Protein AF-A0A967LCS5-F1 (afdb_monomer_lite)

Sequence (89 aa):
QAKDGITVTFPEWPEAITCGHDIADALFHARDCLAEAIADRMRRGESFPDFVEPEPGQHLVAVDPEDVLTLADPADGGEHGEGEPSDPK

Foldseek 3Di:
DQQPWDWDADPQQRVQIDTASDPVRRLVSSQLSVLLSLLVCLLVVHDGGDDDDDDPPDDDRDHDPVSSVCNNDVVNPPPPPPDDDDDDD

Secondary structure (DSSP, 8-state):
---PPEEEE-SS-TT-EEEESSHHHHHHHHHHHHHHHHHHHHHHTPPPPPP-PPPTT-------HHHHHHHH-GGG-------------

Radius of gyration: 15.51 Å; chains: 1; bounding box: 40×44×37 Å

Structure (mmCIF, N/CA/C/O backbone):
data_AF-A0A967LCS5-F1
#
_entry.id   AF-A0A967LCS5-F1
#
loop_
_atom_site.group_PDB
_atom_site.id
_atom_site.type_symbol
_atom_site.label_atom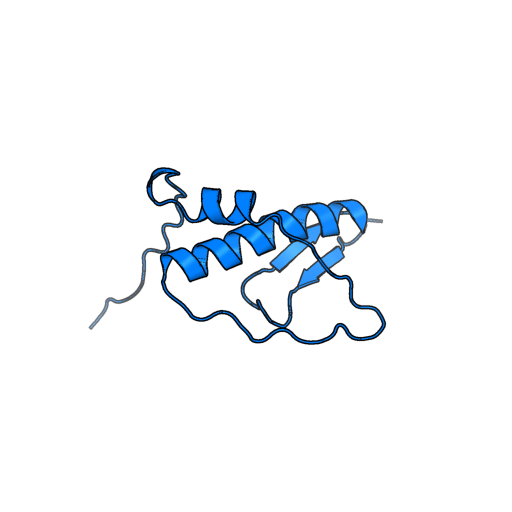_id
_atom_site.label_alt_id
_atom_site.label_comp_id
_atom_site.label_asym_id
_atom_site.label_entity_id
_atom_site.label_seq_id
_atom_site.pdbx_PDB_ins_code
_atom_site.Cartn_x
_atom_site.Cartn_y
_atom_site.Cartn_z
_atom_site.occupancy
_atom_site.B_iso_or_equiv
_atom_site.auth_seq_id
_atom_site.auth_comp_id
_atom_site.auth_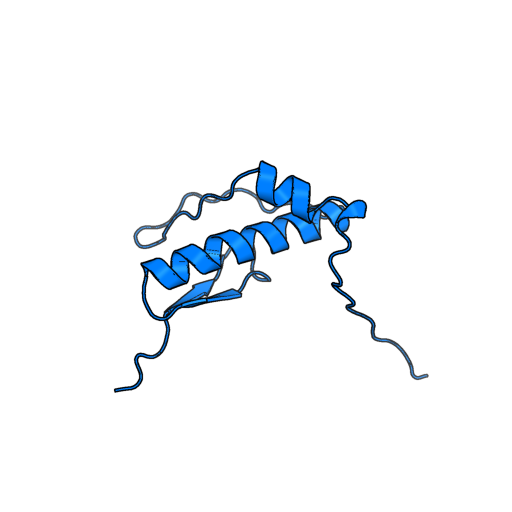asym_id
_atom_site.auth_atom_id
_atom_site.pdbx_PDB_model_num
ATOM 1 N N . GLN A 1 1 ? -6.313 -16.338 -25.710 1.00 42.03 1 GLN A N 1
ATOM 2 C CA . GLN A 1 1 ? -6.699 -16.209 -24.295 1.00 42.03 1 GLN A CA 1
ATOM 3 C C . GLN A 1 1 ? -6.161 -14.871 -23.824 1.00 42.03 1 GLN A C 1
ATOM 5 O O . GLN A 1 1 ? -4.944 -14.746 -23.730 1.00 42.03 1 GLN A O 1
ATOM 10 N N . ALA A 1 2 ? -7.011 -13.858 -23.646 1.00 47.50 2 ALA A N 1
ATOM 11 C CA . ALA A 1 2 ? -6.603 -12.722 -22.826 1.00 47.50 2 ALA A CA 1
ATOM 12 C C . ALA A 1 2 ? -6.428 -13.296 -21.416 1.00 47.50 2 ALA A C 1
ATOM 14 O O . ALA A 1 2 ? -7.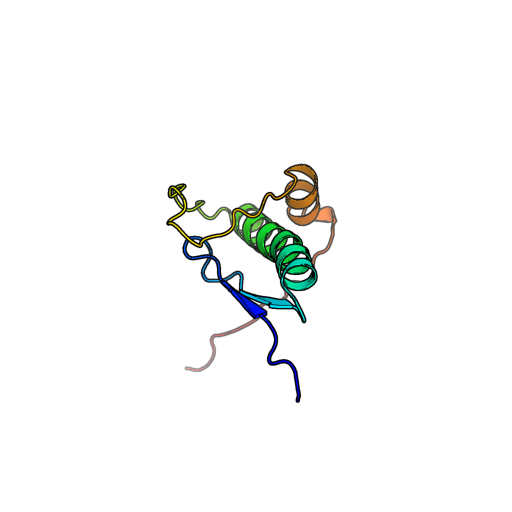319 -13.994 -20.938 1.00 47.50 2 ALA A O 1
ATOM 15 N N . LYS A 1 3 ? -5.245 -13.163 -20.816 1.00 56.94 3 LYS A N 1
ATOM 16 C CA . LYS A 1 3 ? -5.132 -13.426 -19.384 1.00 56.94 3 LYS A CA 1
ATOM 17 C C . LYS A 1 3 ? -5.900 -12.288 -18.728 1.00 56.94 3 LYS A C 1
ATOM 19 O O . LYS A 1 3 ? -5.419 -11.160 -18.761 1.00 56.94 3 LYS A O 1
ATOM 24 N N . ASP A 1 4 ? -7.104 -12.567 -18.245 1.00 71.56 4 ASP A N 1
ATOM 25 C CA . ASP A 1 4 ? -7.800 -11.638 -17.365 1.00 71.56 4 ASP A CA 1
ATOM 26 C C . ASP A 1 4 ? -6.835 -11.354 -16.200 1.00 71.56 4 ASP A C 1
ATOM 28 O O . ASP A 1 4 ? -6.318 -12.290 -15.583 1.00 71.56 4 ASP A O 1
ATOM 32 N N . GLY A 1 5 ? -6.459 -10.086 -16.014 1.00 85.62 5 GLY A N 1
ATOM 33 C CA . GLY A 1 5 ? -5.451 -9.691 -15.029 1.00 85.62 5 GLY A CA 1
ATOM 34 C C . GLY A 1 5 ? -5.871 -10.045 -13.601 1.00 85.62 5 GLY A C 1
A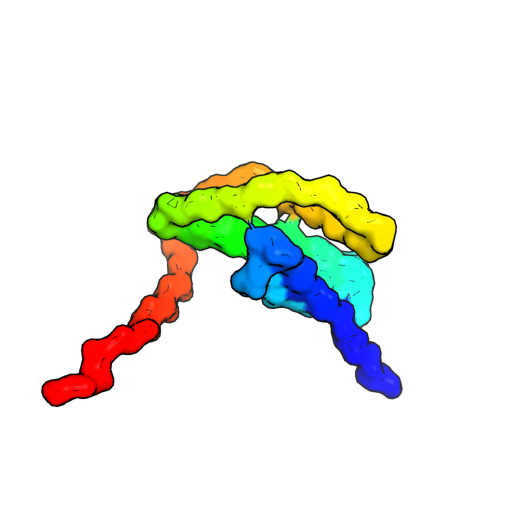TOM 35 O O . GLY A 1 5 ? -7.050 -10.237 -13.304 1.00 85.62 5 GLY A O 1
ATOM 36 N N . ILE A 1 6 ? -4.904 -10.121 -12.694 1.00 93.62 6 ILE A N 1
ATOM 37 C CA . ILE A 1 6 ? -5.152 -10.305 -11.266 1.00 93.62 6 ILE A CA 1
ATOM 38 C C . ILE A 1 6 ? -5.497 -8.943 -10.678 1.00 93.62 6 ILE A C 1
ATOM 40 O O . ILE A 1 6 ? -4.664 -8.043 -10.692 1.00 93.62 6 ILE A O 1
ATOM 44 N N . THR A 1 7 ? -6.721 -8.796 -10.175 1.00 95.56 7 THR A N 1
ATOM 45 C CA . THR A 1 7 ? -7.133 -7.614 -9.404 1.00 95.56 7 THR A CA 1
ATOM 46 C C . THR A 1 7 ? -6.713 -7.787 -7.949 1.00 95.56 7 THR A C 1
ATOM 48 O O . THR A 1 7 ? -6.900 -8.861 -7.376 1.00 95.56 7 THR A O 1
ATOM 51 N N . VAL A 1 8 ? -6.161 -6.732 -7.362 1.00 96.25 8 VAL A N 1
ATOM 52 C CA . VAL A 1 8 ? -5.761 -6.653 -5.959 1.00 96.25 8 VAL A CA 1
ATOM 53 C C . VAL A 1 8 ? -6.636 -5.621 -5.267 1.00 96.25 8 VAL A C 1
ATOM 55 O O . VAL A 1 8 ? -6.823 -4.512 -5.763 1.00 96.25 8 VAL A O 1
ATOM 58 N N . THR A 1 9 ? -7.158 -6.006 -4.112 1.00 95.56 9 THR A N 1
ATOM 59 C CA . THR A 1 9 ? -7.953 -5.159 -3.223 1.00 95.56 9 THR A CA 1
ATOM 60 C C . THR A 1 9 ? -7.425 -5.314 -1.808 1.00 95.56 9 THR A C 1
ATOM 62 O O . THR A 1 9 ? -7.039 -6.422 -1.426 1.00 95.56 9 THR A O 1
ATOM 65 N N . PHE A 1 10 ? -7.490 -4.251 -1.017 1.00 94.06 10 PHE A N 1
ATOM 66 C CA . PHE A 1 10 ? -7.101 -4.264 0.389 1.00 94.06 10 PHE A CA 1
ATOM 67 C C . PHE A 1 10 ? -8.358 -4.100 1.253 1.00 94.06 10 PHE A C 1
ATOM 69 O O . PHE A 1 10 ? -9.014 -3.064 1.160 1.00 94.06 10 PHE A O 1
ATOM 76 N N . PRO A 1 11 ? -8.745 -5.094 2.071 1.00 91.31 11 PRO A N 1
ATOM 77 C CA . PRO A 1 11 ? -9.950 -4.994 2.897 1.00 91.31 11 PRO A CA 1
ATOM 78 C C . PRO A 1 11 ? -9.946 -3.783 3.841 1.00 91.31 11 PRO A C 1
ATOM 80 O O . PRO A 1 11 ? -10.984 -3.161 4.056 1.00 91.31 11 PRO A O 1
ATOM 83 N N . GLU A 1 12 ? -8.775 -3.432 4.373 1.00 90.88 12 GLU A N 1
ATOM 84 C CA . GLU A 1 12 ? -8.569 -2.312 5.296 1.00 90.88 12 GLU A CA 1
ATOM 85 C C . GLU A 1 12 ? -8.459 -0.962 4.566 1.00 90.88 12 GLU A C 1
ATOM 87 O O . GLU A 1 12 ? -8.719 0.092 5.154 1.00 90.88 12 GLU A O 1
ATOM 92 N N . TRP A 1 13 ? -8.111 -1.006 3.279 1.00 93.38 13 TRP A N 1
ATOM 93 C CA . TRP A 1 13 ? -7.888 0.145 2.405 1.00 93.38 13 TRP A CA 1
ATOM 94 C C . TRP A 1 13 ? -8.733 0.003 1.133 1.00 93.38 13 TRP A C 1
ATOM 96 O O . TRP A 1 13 ? -8.184 -0.218 0.052 1.00 93.38 13 TRP A O 1
ATOM 106 N N . PRO A 1 14 ? -10.074 0.069 1.240 1.00 92.25 14 PRO A N 1
ATOM 107 C CA . PRO A 1 14 ? -10.979 -0.179 0.116 1.00 92.25 14 PRO A CA 1
ATOM 108 C C . PRO A 1 14 ? -10.804 0.802 -1.055 1.00 92.25 14 PRO A C 1
ATOM 110 O O . PRO A 1 14 ? -11.246 0.503 -2.163 1.00 92.25 14 PRO A O 1
ATOM 113 N N . GLU A 1 15 ? -10.183 1.959 -0.824 1.00 93.81 15 GLU A N 1
ATOM 114 C CA . GLU A 1 15 ? -9.779 2.926 -1.846 1.00 93.81 15 GLU A CA 1
ATOM 115 C C . GLU A 1 15 ? -8.593 2.452 -2.704 1.00 93.81 15 GLU A C 1
ATOM 117 O O . GLU A 1 15 ? -8.483 2.847 -3.863 1.00 93.81 15 GLU A O 1
ATOM 122 N N . ALA A 1 16 ? -7.730 1.581 -2.171 1.00 95.62 16 ALA A N 1
ATOM 123 C CA . ALA A 1 16 ? -6.586 1.034 -2.884 1.00 95.62 16 ALA A CA 1
ATOM 124 C C . ALA A 1 16 ? -7.033 -0.178 -3.715 1.00 95.62 16 ALA A C 1
ATOM 126 O O . ALA A 1 16 ? -7.356 -1.254 -3.200 1.00 95.62 16 ALA A O 1
ATOM 127 N N . ILE A 1 17 ? -7.079 -0.003 -5.034 1.00 96.50 17 ILE A N 1
ATOM 128 C CA . ILE A 1 17 ? -7.449 -1.055 -5.981 1.00 96.50 17 ILE A CA 1
ATOM 129 C C . ILE A 1 17 ? -6.497 -0.981 -7.165 1.00 96.50 17 ILE A C 1
ATOM 131 O O . ILE A 1 17 ? -6.363 0.058 -7.806 1.00 96.50 17 ILE A O 1
ATOM 135 N N . THR A 1 18 ? -5.861 -2.102 -7.489 1.00 97.00 18 THR A N 1
ATOM 136 C CA . THR A 1 18 ? -4.926 -2.183 -8.615 1.00 97.00 18 THR A CA 1
ATOM 137 C C . THR A 1 18 ? -5.001 -3.542 -9.302 1.00 97.00 18 THR A C 1
ATOM 139 O O . THR A 1 18 ? -5.752 -4.428 -8.885 1.00 97.00 18 THR A O 1
ATOM 142 N N . CYS A 1 19 ? -4.265 -3.728 -10.392 1.00 96.31 19 CYS A N 1
ATOM 143 C CA . CYS A 1 19 ? -4.206 -4.998 -11.097 1.00 96.31 19 CYS A CA 1
ATOM 144 C C . CYS A 1 19 ? -2.846 -5.245 -11.757 1.00 96.31 19 CYS A C 1
ATOM 146 O O . CYS A 1 19 ? -2.073 -4.320 -11.994 1.00 96.31 19 CYS A O 1
ATOM 148 N N . GLY A 1 20 ? -2.561 -6.508 -12.070 1.00 95.44 20 GLY A N 1
ATOM 149 C CA . GLY A 1 20 ? -1.362 -6.913 -12.803 1.00 95.44 20 GLY A CA 1
ATOM 150 C C . GLY A 1 20 ? -1.606 -8.128 -13.693 1.00 95.44 20 GLY A C 1
ATOM 151 O O . GLY A 1 20 ? -2.611 -8.829 -13.567 1.00 95.44 20 GLY A O 1
ATOM 152 N N . HIS A 1 21 ? -0.694 -8.394 -14.620 1.00 94.06 21 HIS A N 1
ATOM 153 C CA . HIS A 1 21 ? -0.824 -9.493 -15.584 1.00 94.06 21 HIS A CA 1
ATOM 154 C C . HIS A 1 21 ? -0.562 -10.879 -14.973 1.00 94.06 21 HIS A C 1
ATOM 156 O O . HIS A 1 21 ? -1.006 -11.902 -15.509 1.00 94.06 21 HIS A O 1
ATOM 162 N N . ASP A 1 22 ? 0.181 -10.918 -13.870 1.00 93.06 22 ASP A N 1
ATOM 163 C CA . ASP A 1 22 ? 0.455 -12.094 -13.051 1.00 93.06 22 ASP A CA 1
ATOM 164 C C . ASP A 1 22 ? 0.663 -11.693 -11.581 1.00 93.06 22 ASP A C 1
ATOM 166 O O . ASP A 1 22 ? 0.516 -10.527 -11.225 1.00 93.06 22 ASP A O 1
ATOM 170 N N . ILE A 1 23 ? 0.951 -12.665 -10.706 1.00 92.25 23 ILE A N 1
ATOM 171 C CA . ILE A 1 23 ? 1.052 -12.429 -9.255 1.00 92.25 23 ILE A CA 1
ATOM 172 C C . ILE A 1 23 ? 2.195 -11.466 -8.925 1.00 92.25 23 ILE A C 1
ATOM 174 O O . ILE A 1 23 ? 2.046 -10.643 -8.029 1.00 92.25 23 ILE A O 1
ATOM 178 N N . ALA A 1 24 ? 3.333 -11.568 -9.615 1.00 93.12 24 ALA A N 1
ATOM 179 C CA . ALA A 1 24 ? 4.483 -10.723 -9.319 1.00 93.12 24 ALA A CA 1
ATOM 180 C C . ALA A 1 24 ? 4.209 -9.273 -9.737 1.00 93.12 24 ALA A C 1
ATOM 182 O O . ALA A 1 24 ? 4.455 -8.365 -8.950 1.00 93.12 24 ALA A O 1
ATOM 183 N N . ASP A 1 25 ? 3.639 -9.084 -10.928 1.00 94.62 25 ASP A N 1
ATOM 184 C CA . ASP A 1 25 ? 3.213 -7.780 -11.449 1.00 94.62 25 ASP A CA 1
ATOM 185 C C . ASP A 1 25 ? 2.127 -7.145 -10.562 1.00 94.62 25 ASP A C 1
ATOM 187 O O . ASP A 1 25 ? 2.227 -5.996 -10.143 1.00 94.62 25 ASP A O 1
ATOM 191 N N . ALA A 1 26 ? 1.122 -7.935 -10.171 1.00 95.25 26 ALA A N 1
ATOM 192 C CA . ALA A 1 26 ? 0.043 -7.479 -9.302 1.00 95.25 26 ALA A CA 1
ATOM 193 C C . ALA A 1 26 ? 0.553 -7.072 -7.912 1.00 95.25 26 ALA A C 1
ATOM 195 O O . ALA A 1 26 ? 0.128 -6.048 -7.388 1.00 95.25 26 ALA A O 1
ATOM 196 N N . LEU A 1 27 ? 1.482 -7.834 -7.321 1.00 94.81 27 LEU A N 1
ATOM 197 C CA . LEU A 1 27 ? 2.101 -7.485 -6.039 1.00 94.81 27 LEU A CA 1
ATOM 198 C C . LEU A 1 27 ? 3.051 -6.289 -6.143 1.00 94.81 27 LEU A C 1
ATOM 200 O O . LEU A 1 27 ? 3.218 -5.583 -5.153 1.00 94.81 27 LEU A O 1
ATOM 204 N N . PHE A 1 28 ? 3.685 -6.076 -7.297 1.00 94.44 28 PHE A N 1
ATOM 205 C CA . PHE A 1 28 ? 4.494 -4.888 -7.552 1.00 94.44 28 PHE A CA 1
ATOM 206 C C . PHE A 1 28 ? 3.604 -3.639 -7.541 1.00 94.44 28 PHE A C 1
ATOM 208 O O . PHE A 1 28 ? 3.797 -2.779 -6.687 1.00 94.44 28 PHE A O 1
ATOM 215 N N . HIS A 1 29 ? 2.544 -3.606 -8.355 1.00 95.94 29 HIS A N 1
ATOM 216 C CA . HIS A 1 29 ? 1.598 -2.484 -8.356 1.00 95.94 29 HIS A CA 1
ATOM 217 C C . HIS A 1 29 ? 0.850 -2.316 -7.024 1.00 95.94 29 HIS A C 1
ATOM 219 O O . HIS A 1 29 ? 0.498 -1.202 -6.649 1.00 95.94 29 HIS A O 1
ATOM 225 N N . ALA A 1 30 ? 0.597 -3.408 -6.295 1.00 96.69 30 ALA A N 1
ATOM 226 C CA . ALA A 1 30 ? -0.046 -3.369 -4.982 1.00 96.69 30 ALA A CA 1
ATOM 227 C C . ALA A 1 30 ? 0.757 -2.556 -3.959 1.00 96.69 30 ALA A C 1
ATOM 229 O O . ALA A 1 30 ? 0.159 -1.872 -3.134 1.00 96.69 30 ALA A O 1
ATOM 230 N N . ARG A 1 31 ? 2.093 -2.623 -4.003 1.00 96.31 31 ARG A N 1
ATOM 231 C CA . ARG A 1 31 ? 2.956 -1.874 -3.078 1.00 96.31 31 ARG A CA 1
ATOM 232 C C . ARG A 1 31 ? 2.821 -0.377 -3.300 1.00 96.31 31 ARG A C 1
ATOM 234 O O . ARG A 1 31 ? 2.516 0.332 -2.347 1.00 96.31 31 ARG A O 1
ATOM 241 N N . ASP A 1 32 ? 2.970 0.056 -4.547 1.00 95.06 32 ASP A N 1
ATOM 242 C CA . ASP A 1 32 ? 2.897 1.470 -4.916 1.00 95.06 32 ASP A CA 1
ATOM 243 C C . ASP A 1 32 ? 1.495 2.030 -4.635 1.00 95.06 32 ASP A C 1
ATOM 245 O O . ASP A 1 32 ? 1.346 3.044 -3.959 1.00 95.06 32 ASP A O 1
ATOM 249 N N . CYS A 1 33 ? 0.449 1.299 -5.037 1.00 97.00 33 CYS A N 1
ATOM 250 C CA . CYS A 1 33 ? -0.940 1.701 -4.807 1.00 97.00 33 CYS A CA 1
ATOM 251 C C . CYS A 1 33 ? -1.281 1.829 -3.310 1.00 97.00 33 CYS A C 1
ATOM 253 O O . CYS A 1 33 ? -1.963 2.770 -2.903 1.00 97.00 33 CYS A O 1
ATOM 255 N N . LEU A 1 34 ? -0.795 0.908 -2.469 1.00 96.44 34 LEU A N 1
ATOM 256 C CA . LEU A 1 34 ? -0.994 1.005 -1.023 1.00 96.44 34 LEU A CA 1
ATOM 257 C C . LEU A 1 34 ? -0.193 2.170 -0.417 1.00 96.44 34 LEU A C 1
ATOM 259 O O . LEU A 1 34 ? -0.697 2.838 0.485 1.00 96.44 34 LEU A O 1
ATOM 263 N N . ALA A 1 35 ? 1.022 2.439 -0.906 1.00 96.44 35 ALA A N 1
ATOM 264 C CA . ALA A 1 35 ? 1.835 3.566 -0.449 1.00 96.44 35 ALA A CA 1
ATOM 265 C C . ALA A 1 35 ? 1.136 4.912 -0.694 1.00 96.44 35 ALA A C 1
ATOM 267 O O . ALA A 1 35 ? 1.074 5.743 0.214 1.00 96.44 35 ALA A O 1
ATOM 268 N N . GLU A 1 36 ? 0.546 5.089 -1.879 1.00 94.81 36 GLU A N 1
ATOM 269 C CA . GLU A 1 36 ? -0.242 6.273 -2.235 1.00 94.81 36 GLU A CA 1
ATOM 270 C C . GLU A 1 36 ? -1.459 6.447 -1.322 1.00 94.81 36 GLU A C 1
ATOM 272 O O . GLU A 1 36 ? -1.648 7.524 -0.760 1.00 94.81 36 GLU A O 1
ATOM 277 N N . ALA A 1 37 ? -2.239 5.385 -1.092 1.00 95.69 37 ALA A N 1
ATOM 278 C CA . ALA A 1 37 ? -3.418 5.451 -0.227 1.00 95.69 37 ALA A CA 1
ATOM 279 C C . ALA A 1 37 ? -3.063 5.817 1.227 1.00 95.69 37 ALA A C 1
ATOM 281 O O . ALA A 1 37 ? -3.743 6.630 1.864 1.00 95.69 37 ALA A O 1
ATOM 282 N N . ILE A 1 38 ? -1.965 5.262 1.756 1.00 95.62 38 ILE A N 1
ATOM 283 C CA . ILE A 1 38 ? -1.460 5.625 3.087 1.00 95.62 38 ILE A CA 1
ATOM 284 C C . ILE A 1 38 ? -1.044 7.102 3.103 1.00 95.62 38 ILE A C 1
ATOM 286 O O . ILE A 1 38 ? -1.442 7.838 4.011 1.00 95.62 38 ILE A O 1
ATOM 290 N N . ALA A 1 39 ? -0.278 7.548 2.105 1.00 95.44 39 ALA A N 1
ATOM 291 C CA . ALA A 1 39 ? 0.185 8.928 1.998 1.00 95.44 39 ALA A CA 1
ATOM 292 C C . ALA A 1 39 ? -0.975 9.928 1.854 1.00 95.44 39 ALA A C 1
ATOM 294 O O . ALA A 1 39 ? -0.963 10.983 2.490 1.00 95.44 39 ALA A O 1
ATOM 295 N N . ASP A 1 40 ? -2.014 9.587 1.091 1.00 94.31 40 ASP A N 1
ATOM 296 C CA . ASP A 1 40 ? -3.240 10.375 0.963 1.00 94.31 40 ASP A CA 1
ATOM 297 C C . ASP A 1 40 ? -3.925 10.568 2.317 1.00 94.31 40 ASP A C 1
ATOM 299 O O . ASP A 1 40 ? -4.233 11.705 2.693 1.00 94.31 40 ASP A O 1
ATOM 303 N N . ARG A 1 41 ? -4.108 9.491 3.096 1.00 94.62 41 ARG A N 1
ATOM 304 C CA . ARG A 1 41 ? -4.669 9.601 4.452 1.00 94.62 41 ARG A CA 1
ATOM 305 C C . ARG A 1 41 ? -3.783 10.429 5.375 1.00 94.62 41 ARG A C 1
ATOM 307 O O . ARG A 1 41 ? -4.314 11.246 6.128 1.00 94.62 41 ARG A O 1
ATOM 314 N N . MET A 1 42 ? -2.455 10.295 5.287 1.00 94.75 42 MET A N 1
ATOM 315 C CA . MET A 1 42 ? -1.522 11.153 6.035 1.00 94.75 42 MET A CA 1
ATOM 316 C C . MET A 1 42 ? -1.714 12.629 5.689 1.00 94.75 42 MET A C 1
ATOM 318 O O . MET A 1 42 ? -1.838 13.454 6.594 1.00 94.75 42 MET A O 1
ATOM 322 N N . ARG A 1 43 ? -1.793 12.962 4.394 1.00 93.75 43 ARG A N 1
ATOM 323 C CA . ARG A 1 43 ? -2.007 14.335 3.913 1.00 93.75 43 ARG A CA 1
ATOM 324 C C . ARG A 1 43 ? -3.355 14.898 4.362 1.00 93.75 43 ARG A C 1
ATOM 326 O O . ARG A 1 43 ? -3.436 16.069 4.728 1.00 93.75 43 ARG A O 1
ATOM 333 N N . ARG A 1 44 ? -4.403 14.071 4.373 1.00 92.44 44 ARG A N 1
ATOM 334 C CA . ARG A 1 44 ? -5.757 14.446 4.820 1.00 92.44 44 ARG A CA 1
ATOM 335 C C . ARG A 1 44 ? -5.916 14.448 6.348 1.00 92.44 44 ARG A C 1
ATOM 337 O O . ARG A 1 44 ? -6.918 14.954 6.849 1.00 92.44 44 ARG A O 1
ATOM 344 N N . GLY A 1 45 ? -4.936 13.932 7.097 1.00 94.25 45 GLY A N 1
ATOM 345 C CA . GLY A 1 45 ? -5.015 13.781 8.553 1.00 94.25 45 GLY A CA 1
ATOM 346 C C . GLY A 1 45 ? -6.061 12.751 8.996 1.00 94.25 45 GLY A C 1
ATOM 347 O O . GLY A 1 45 ? -6.615 12.862 10.091 1.00 94.25 45 GLY A O 1
ATOM 348 N N . GLU A 1 46 ? -6.364 11.780 8.137 1.00 94.25 46 GLU A N 1
ATOM 349 C CA . GLU A 1 46 ? -7.332 10.719 8.399 1.00 94.25 46 GLU A CA 1
ATOM 350 C C . GLU A 1 46 ? -6.712 9.605 9.251 1.00 94.25 46 GLU A C 1
ATOM 352 O O . GLU A 1 46 ? -5.503 9.370 9.240 1.00 94.25 46 GLU A O 1
ATOM 357 N N . SER A 1 47 ? -7.546 8.895 10.010 1.00 93.38 47 SER A N 1
ATOM 358 C CA . SER A 1 47 ? -7.091 7.754 10.802 1.00 93.38 47 SER A CA 1
ATOM 359 C C . SER A 1 47 ? -6.748 6.557 9.919 1.00 93.38 47 SER A C 1
ATOM 361 O O . SER A 1 47 ? -7.439 6.259 8.937 1.00 93.38 47 SER A O 1
ATOM 363 N N . PHE A 1 48 ? -5.741 5.804 10.340 1.00 91.88 48 PHE A N 1
ATOM 364 C CA . PHE A 1 48 ? -5.433 4.509 9.756 1.00 91.88 48 PHE A CA 1
ATOM 365 C C . PHE A 1 48 ? -6.381 3.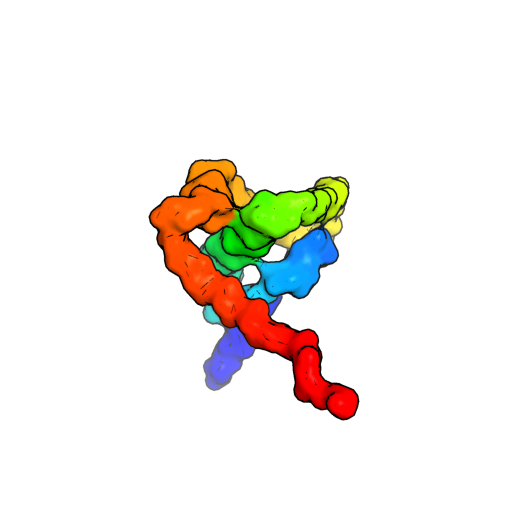420 10.261 1.00 91.88 48 PHE A C 1
ATOM 367 O O . PHE A 1 48 ? -6.842 3.503 11.403 1.00 91.88 48 PHE A O 1
ATOM 374 N N . PRO A 1 49 ? -6.696 2.420 9.420 1.00 89.38 49 PRO A N 1
ATOM 375 C CA . PRO A 1 49 ? -7.433 1.250 9.868 1.00 89.38 49 PRO A CA 1
ATOM 376 C C . PRO A 1 49 ? -6.607 0.463 10.892 1.00 89.38 49 PRO A C 1
ATOM 378 O O . PRO A 1 49 ? -5.373 0.509 10.890 1.00 89.38 49 PRO A O 1
ATOM 381 N N . ASP A 1 50 ? -7.292 -0.282 11.754 1.00 87.12 50 ASP A N 1
ATOM 382 C CA . ASP A 1 50 ? -6.627 -1.251 12.618 1.00 87.12 50 ASP A CA 1
ATOM 383 C C . ASP A 1 50 ? -6.015 -2.375 11.772 1.00 87.12 50 ASP A C 1
ATOM 385 O O . ASP A 1 50 ? -6.574 -2.794 10.757 1.00 87.12 50 ASP A O 1
ATOM 389 N N . PHE A 1 51 ? -4.865 -2.886 12.209 1.00 79.69 51 PHE A N 1
ATOM 390 C CA . PHE A 1 51 ? -4.266 -4.060 11.586 1.00 79.69 51 PHE A CA 1
ATOM 391 C C . PHE A 1 51 ? -5.130 -5.301 11.835 1.00 79.69 51 PHE A C 1
ATOM 393 O O . PHE A 1 51 ? -5.542 -5.564 12.969 1.00 79.69 51 PHE A O 1
ATOM 400 N N . VAL A 1 52 ? -5.329 -6.099 10.788 1.00 82.19 52 VAL A N 1
ATOM 401 C CA . VAL A 1 52 ? -6.009 -7.394 10.850 1.00 82.19 52 VAL A CA 1
ATOM 402 C C . VAL A 1 52 ? -5.016 -8.492 10.468 1.00 82.19 52 VAL A C 1
ATOM 404 O O . VAL A 1 52 ? -4.241 -8.350 9.524 1.00 82.19 52 VAL A O 1
ATOM 407 N N . GLU A 1 53 ? -5.013 -9.589 11.228 1.00 86.06 53 GLU A N 1
ATOM 408 C CA . GLU A 1 53 ? -4.206 -10.772 10.910 1.00 86.06 53 GLU A CA 1
ATOM 409 C C . GLU A 1 53 ? -4.669 -11.360 9.562 1.00 86.06 53 GLU A C 1
ATOM 411 O O . GLU A 1 53 ? -5.873 -11.573 9.388 1.00 86.06 53 GLU A O 1
ATOM 416 N N . PRO A 1 54 ? -3.759 -11.645 8.613 1.00 88.00 54 PRO A N 1
ATOM 417 C CA . PRO A 1 54 ? -4.146 -12.153 7.303 1.00 88.00 54 PRO A CA 1
ATOM 418 C C . PRO A 1 54 ? -4.806 -13.537 7.392 1.00 88.00 54 PRO A C 1
ATOM 420 O O . PRO A 1 54 ? -4.320 -14.447 8.069 1.00 88.00 54 PRO A O 1
ATOM 423 N N . GLU A 1 55 ? -5.888 -13.726 6.642 1.00 90.50 55 GLU A N 1
ATOM 424 C CA . GLU A 1 55 ? -6.565 -15.012 6.497 1.00 90.50 55 GLU A CA 1
ATOM 425 C C . GLU A 1 55 ? -5.794 -15.968 5.562 1.00 90.50 55 GLU A C 1
ATOM 427 O O . GLU A 1 55 ? -5.040 -15.532 4.681 1.00 90.50 55 GLU A O 1
ATOM 432 N N . PRO A 1 56 ? -5.987 -17.298 5.685 1.00 91.31 56 PRO A N 1
ATOM 433 C CA . PRO A 1 56 ? -5.400 -18.259 4.757 1.00 91.31 56 PRO A CA 1
ATOM 434 C C . PRO A 1 56 ? -5.739 -17.932 3.294 1.00 91.31 56 PRO A C 1
ATOM 436 O O . PRO A 1 56 ? -6.901 -17.931 2.897 1.00 91.31 56 PRO A O 1
ATOM 439 N N . GLY A 1 57 ? -4.706 -17.705 2.479 1.00 88.25 57 GLY A N 1
ATOM 440 C CA . GLY A 1 57 ? -4.847 -17.341 1.065 1.00 88.25 57 GLY A CA 1
ATOM 441 C C . GLY A 1 57 ? -4.705 -15.845 0.773 1.00 88.25 57 GLY A C 1
ATOM 442 O O . GLY A 1 57 ? -4.649 -15.478 -0.398 1.00 88.25 57 GLY A O 1
ATOM 443 N N . GLN A 1 58 ? -4.587 -14.993 1.796 1.00 90.38 58 GLN A N 1
ATOM 444 C CA . GLN A 1 58 ? -4.211 -13.591 1.619 1.00 90.38 58 GLN A CA 1
ATOM 445 C C . GLN A 1 58 ? -2.691 -13.422 1.507 1.00 90.38 58 GLN A C 1
ATOM 447 O O . GLN A 1 58 ? -1.904 -14.187 2.069 1.00 90.38 58 GLN A O 1
ATOM 452 N N . HIS A 1 59 ? -2.281 -12.389 0.771 1.00 89.88 59 HIS A N 1
ATOM 453 C CA . HIS A 1 59 ? -0.886 -11.995 0.620 1.00 89.88 59 HIS A CA 1
ATOM 454 C C . HIS A 1 59 ? -0.630 -10.703 1.394 1.00 89.88 59 HIS A C 1
ATOM 456 O O . HIS A 1 59 ? -1.323 -9.711 1.184 1.00 89.88 59 HIS A O 1
ATOM 462 N N . LEU A 1 60 ? 0.394 -10.702 2.250 1.00 91.19 60 LEU A N 1
ATOM 463 C CA . LEU A 1 60 ? 0.873 -9.477 2.884 1.00 91.19 60 LEU A CA 1
ATOM 464 C C . LEU A 1 60 ? 1.665 -8.642 1.877 1.00 91.19 60 LEU A C 1
ATOM 466 O O . LEU A 1 60 ? 2.592 -9.139 1.230 1.00 91.19 60 LEU A O 1
ATOM 470 N N . VAL A 1 61 ? 1.321 -7.361 1.791 1.00 91.12 61 VAL A N 1
ATOM 471 C CA . VAL A 1 61 ? 2.036 -6.364 0.997 1.00 91.12 61 VAL A CA 1
ATOM 472 C C . VAL A 1 61 ? 2.809 -5.475 1.962 1.00 91.12 61 VAL A C 1
ATOM 474 O O . VAL A 1 61 ? 2.222 -4.812 2.811 1.00 91.12 61 VAL A O 1
ATOM 477 N N . ALA A 1 62 ? 4.136 -5.505 1.862 1.00 90.56 62 ALA A N 1
ATOM 478 C CA . ALA A 1 62 ? 5.005 -4.631 2.638 1.00 90.56 62 ALA A CA 1
ATOM 479 C C . ALA A 1 62 ? 5.281 -3.357 1.839 1.00 90.56 62 ALA A C 1
ATOM 481 O O . ALA A 1 62 ? 5.738 -3.443 0.697 1.00 90.56 62 ALA A O 1
ATOM 482 N N . VAL A 1 63 ? 5.022 -2.213 2.463 1.00 91.69 63 VAL A N 1
ATOM 483 C CA . VAL A 1 63 ? 5.329 -0.882 1.936 1.00 91.69 63 VAL A CA 1
ATOM 484 C C . VAL A 1 63 ? 6.512 -0.322 2.716 1.00 91.69 63 VAL A C 1
ATOM 486 O O . VAL A 1 63 ? 6.566 -0.485 3.939 1.00 91.69 63 VAL A O 1
ATOM 489 N N . ASP A 1 64 ? 7.464 0.300 2.021 1.00 94.00 64 ASP A N 1
ATOM 490 C CA . ASP A 1 64 ? 8.567 0.987 2.683 1.00 94.00 64 ASP A CA 1
ATOM 491 C C . ASP A 1 64 ? 8.055 2.300 3.305 1.00 94.00 64 ASP A C 1
ATOM 493 O O . ASP A 1 64 ? 7.421 3.104 2.614 1.00 94.00 64 ASP A O 1
ATOM 497 N N . PRO A 1 65 ? 8.290 2.550 4.604 1.00 91.12 65 PRO A N 1
ATOM 498 C CA . PRO A 1 65 ? 7.935 3.823 5.216 1.00 91.12 65 PRO A CA 1
ATOM 499 C C . PRO A 1 65 ? 8.548 5.042 4.508 1.00 91.12 65 PRO A C 1
ATOM 501 O O . PRO A 1 65 ? 7.927 6.102 4.527 1.00 91.12 65 PRO A O 1
ATOM 504 N N . GLU A 1 66 ? 9.735 4.927 3.897 1.00 93.31 66 GLU A N 1
ATOM 505 C CA . GLU A 1 66 ? 10.361 6.042 3.171 1.00 93.31 66 GLU A CA 1
ATOM 506 C C . GLU A 1 66 ? 9.573 6.435 1.912 1.00 93.31 66 GLU A C 1
ATOM 508 O O . GLU A 1 66 ? 9.414 7.631 1.648 1.00 93.31 66 GLU A O 1
ATOM 513 N N . ASP A 1 67 ? 9.010 5.460 1.192 1.00 92.19 67 ASP A N 1
ATOM 514 C CA . ASP A 1 67 ? 8.165 5.706 0.016 1.00 92.19 67 ASP A CA 1
ATOM 515 C C . ASP A 1 67 ? 6.911 6.496 0.419 1.00 92.19 67 ASP A C 1
ATOM 517 O O . ASP A 1 67 ? 6.583 7.524 -0.174 1.00 92.19 67 ASP A O 1
ATOM 521 N N . VAL A 1 68 ? 6.252 6.072 1.502 1.00 94.75 68 VAL A N 1
ATOM 522 C CA . VAL A 1 68 ? 5.055 6.743 2.038 1.00 94.75 68 VAL A CA 1
ATOM 523 C C . VAL A 1 68 ? 5.367 8.165 2.488 1.00 94.75 68 VAL A C 1
ATOM 525 O O . VAL A 1 68 ? 4.612 9.087 2.189 1.00 94.75 68 VAL A O 1
ATOM 528 N N . LEU A 1 69 ? 6.462 8.357 3.229 1.00 92.75 69 LEU A N 1
ATOM 529 C CA . LEU A 1 69 ? 6.847 9.674 3.735 1.00 92.75 69 LEU A CA 1
ATOM 530 C C . LEU A 1 69 ? 7.176 10.642 2.599 1.00 92.75 69 LEU A C 1
ATOM 532 O O . LEU A 1 69 ? 6.852 11.823 2.708 1.00 92.75 69 LEU A O 1
ATOM 536 N N . THR A 1 70 ? 7.772 10.135 1.521 1.00 92.56 70 THR A N 1
ATOM 537 C CA . THR A 1 70 ? 8.057 10.911 0.312 1.00 92.56 70 THR A CA 1
ATOM 538 C C . THR A 1 70 ? 6.758 11.337 -0.376 1.00 92.56 70 THR A C 1
ATOM 540 O O . THR A 1 70 ? 6.548 12.526 -0.588 1.00 92.56 70 THR A O 1
ATOM 543 N N . LEU A 1 71 ? 5.832 10.399 -0.610 1.00 90.12 71 LEU A N 1
ATOM 544 C CA . LEU A 1 71 ? 4.521 10.660 -1.231 1.00 90.12 71 LEU A CA 1
ATOM 545 C C . LEU A 1 71 ? 3.594 11.550 -0.378 1.00 90.12 71 LEU A C 1
ATOM 547 O O . LEU A 1 71 ? 2.659 12.186 -0.881 1.00 90.12 71 LEU A O 1
ATOM 551 N N . ALA A 1 72 ? 3.796 11.557 0.939 1.00 89.94 72 ALA A N 1
ATOM 552 C CA . ALA A 1 72 ? 3.035 12.381 1.870 1.00 89.94 72 ALA A CA 1
ATOM 553 C C . ALA A 1 72 ? 3.576 13.817 1.976 1.00 89.94 72 ALA A C 1
ATOM 555 O O . ALA A 1 72 ? 2.871 14.682 2.506 1.00 89.94 72 ALA A O 1
ATOM 556 N N . ASP A 1 73 ? 4.797 14.090 1.501 1.00 86.56 73 ASP A N 1
ATOM 557 C CA . ASP A 1 73 ? 5.395 15.421 1.577 1.00 86.56 73 ASP A CA 1
ATOM 558 C C . ASP A 1 73 ? 4.674 16.383 0.610 1.00 86.56 73 ASP A C 1
ATOM 560 O O . ASP A 1 73 ? 4.669 16.169 -0.605 1.00 86.56 73 ASP A O 1
ATOM 564 N N . PRO A 1 74 ? 4.070 17.484 1.099 1.00 67.75 74 PRO A N 1
ATOM 565 C CA . PRO A 1 74 ? 3.425 18.473 0.236 1.00 67.75 74 PRO A CA 1
ATOM 566 C C . PRO A 1 74 ? 4.387 19.153 -0.756 1.00 67.75 74 PRO A C 1
ATOM 568 O O . PRO A 1 74 ? 3.920 19.780 -1.708 1.00 67.75 74 PRO A O 1
ATOM 571 N N . ALA A 1 75 ? 5.706 19.063 -0.552 1.00 67.56 75 ALA A N 1
ATOM 572 C CA . ALA A 1 75 ? 6.708 19.555 -1.494 1.00 67.56 75 ALA A CA 1
ATOM 573 C C . ALA A 1 75 ? 6.881 18.660 -2.737 1.00 67.56 75 ALA A C 1
ATOM 575 O O . ALA A 1 75 ? 7.429 19.142 -3.729 1.00 67.56 75 ALA A O 1
ATOM 576 N N . ASP A 1 76 ? 6.397 17.411 -2.709 1.00 61.34 76 ASP A N 1
ATOM 577 C CA . ASP A 1 76 ? 6.511 16.453 -3.821 1.00 61.34 76 ASP A CA 1
ATOM 578 C C . ASP A 1 76 ? 5.455 16.670 -4.925 1.00 61.34 76 ASP A C 1
ATOM 580 O O . ASP A 1 76 ? 5.544 16.115 -6.013 1.00 61.34 76 ASP A O 1
ATOM 584 N N . GLY A 1 77 ? 4.481 17.565 -4.714 1.00 53.78 77 GLY A N 1
ATOM 585 C CA . GLY A 1 77 ? 3.621 18.047 -5.800 1.00 53.78 77 GLY A CA 1
ATOM 586 C C . GLY A 1 77 ? 2.733 16.978 -6.450 1.00 53.78 77 GLY A C 1
ATOM 587 O O . GLY A 1 77 ? 2.394 17.121 -7.623 1.00 53.78 77 GLY A O 1
ATOM 588 N N . GLY A 1 78 ? 2.332 15.945 -5.702 1.00 50.59 78 GLY A N 1
ATOM 589 C CA . GLY A 1 78 ? 1.357 14.949 -6.146 1.00 50.59 78 GLY A CA 1
ATOM 590 C C . GLY A 1 78 ? 0.025 15.603 -6.521 1.00 50.59 78 GLY A C 1
ATOM 591 O O . GLY A 1 78 ? -0.753 16.034 -5.669 1.00 50.59 78 GLY A O 1
ATOM 592 N N . GLU A 1 79 ? -0.226 15.699 -7.819 1.00 53.16 79 GLU A N 1
ATOM 593 C CA . GLU A 1 79 ? -1.416 16.271 -8.437 1.00 53.16 79 GLU A CA 1
ATOM 594 C C . GLU A 1 79 ? -2.658 15.377 -8.274 1.00 53.16 79 GLU A C 1
ATOM 596 O O . GLU A 1 79 ? -3.288 14.987 -9.247 1.00 53.16 79 GLU A O 1
ATOM 601 N N . HIS A 1 80 ? -3.091 15.093 -7.046 1.00 51.66 80 HIS A N 1
ATOM 602 C CA . HIS A 1 80 ? -4.431 14.539 -6.822 1.00 51.66 80 HIS A CA 1
ATOM 603 C C . HIS A 1 80 ? -5.432 15.679 -6.659 1.00 51.66 80 HIS A C 1
ATOM 605 O O . HIS A 1 80 ? -5.934 15.992 -5.578 1.00 51.66 80 HIS A O 1
ATOM 611 N N . GLY A 1 81 ? -5.692 16.339 -7.787 1.00 51.34 81 GLY A N 1
ATOM 612 C CA . GLY A 1 81 ? -6.863 17.177 -7.957 1.00 51.34 81 GLY A CA 1
ATOM 613 C C . GLY A 1 81 ? -8.115 16.309 -8.012 1.00 51.34 81 GLY A C 1
ATOM 614 O O . GLY A 1 81 ? -8.552 15.934 -9.091 1.00 51.34 81 GLY A O 1
ATOM 615 N N . GLU A 1 82 ? -8.734 16.056 -6.864 1.00 47.47 82 GLU A N 1
ATOM 616 C CA . GLU A 1 82 ? -10.167 15.761 -6.812 1.00 47.47 82 GLU A CA 1
ATOM 617 C C . GLU A 1 82 ? -10.891 17.061 -6.471 1.00 47.47 82 GLU A C 1
ATOM 619 O O . GLU A 1 82 ? -11.260 17.354 -5.334 1.00 47.47 82 GLU A O 1
ATOM 624 N N . GLY A 1 83 ? -11.001 17.908 -7.494 1.00 52.78 83 GLY A N 1
ATOM 625 C CA . GLY A 1 83 ? -12.019 18.937 -7.522 1.00 52.78 83 GLY A CA 1
ATOM 626 C C . GLY A 1 83 ? -13.387 18.302 -7.768 1.00 52.78 83 GLY A C 1
ATOM 627 O O . GLY A 1 83 ? -13.517 17.427 -8.618 1.00 52.78 83 GLY A O 1
ATOM 628 N N . GLU A 1 84 ? -14.376 18.854 -7.065 1.00 52.09 84 GLU A N 1
ATOM 629 C CA . GLU A 1 84 ? -15.833 18.681 -7.195 1.00 52.09 84 GLU A CA 1
ATOM 630 C C . GLU A 1 84 ? -16.483 17.553 -6.369 1.00 52.09 84 GLU A C 1
ATOM 632 O O . GLU A 1 84 ? -15.880 16.499 -6.189 1.00 52.09 84 GLU A O 1
ATOM 637 N N . PRO A 1 85 ? -17.729 17.742 -5.857 1.00 58.88 85 PRO A N 1
ATOM 638 C CA . PRO A 1 85 ? -18.740 18.699 -6.341 1.00 58.88 85 PRO A CA 1
ATOM 639 C C . PRO A 1 85 ? -19.477 19.511 -5.255 1.00 58.88 85 PRO A C 1
ATOM 641 O O . PRO A 1 85 ? -19.629 19.075 -4.117 1.00 58.88 85 PRO A O 1
ATOM 644 N N . SER A 1 86 ? -20.039 20.668 -5.624 1.00 47.75 86 SER A N 1
ATOM 645 C CA . SER A 1 86 ? -21.440 21.009 -5.289 1.00 47.75 86 SER A CA 1
ATOM 646 C C . SER A 1 86 ? -21.845 22.398 -5.790 1.00 47.75 86 SER A C 1
ATOM 648 O O . SER A 1 86 ? -21.780 23.379 -5.065 1.00 47.75 86 SER A O 1
ATOM 650 N N . ASP A 1 87 ? -22.386 22.449 -7.002 1.00 46.09 87 ASP A N 1
ATOM 651 C CA . ASP A 1 87 ? -23.528 23.314 -7.311 1.00 46.09 87 ASP A CA 1
ATOM 652 C C . ASP A 1 87 ? -24.445 22.519 -8.256 1.00 46.09 87 ASP A C 1
ATOM 654 O O . ASP A 1 87 ? -23.944 21.879 -9.183 1.00 46.09 87 ASP A O 1
ATOM 658 N N . PRO A 1 88 ? -25.771 22.469 -8.016 1.00 58.94 88 PRO A N 1
ATOM 659 C CA . PRO A 1 88 ? -26.553 23.700 -7.947 1.00 58.94 88 PRO A CA 1
ATOM 660 C C . PRO A 1 88 ? -27.647 23.722 -6.865 1.00 58.94 88 PRO A C 1
ATOM 662 O O . PRO A 1 88 ? -28.275 22.705 -6.547 1.00 58.94 88 PRO A O 1
ATOM 665 N N . LYS A 1 89 ? -27.990 24.925 -6.400 1.00 50.28 89 LYS A N 1
ATOM 666 C CA . LYS A 1 89 ? -29.360 25.223 -5.977 1.00 50.28 89 LYS A CA 1
ATOM 667 C C . LYS A 1 89 ? -29.850 26.538 -6.563 1.00 50.28 89 LYS A C 1
ATOM 669 O O . LYS A 1 89 ? -29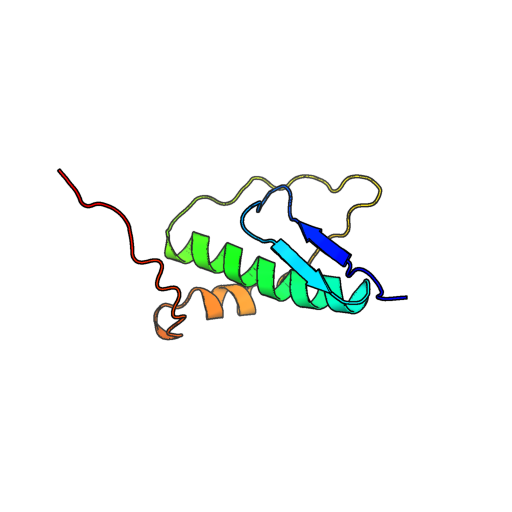.063 27.505 -6.567 1.00 50.28 89 LYS A O 1
#

pLDDT: mean 84.13, std 16.65, range [42.03, 97.0]